Protein AF-A0A0S8AXB8-F1 (afdb_monomer_lite)

Secondary structure (DSSP, 8-state):
---HHHHHHHHTTSTTSS---HHHHHHHHHHHHH-TT--S-----STTGGGS--SS-GGGSS---

Foldseek 3Di:
DCDPVNVQVVQCPAPQRGFADPVLVVVVVVVVVPPVVDDPDDDDRTSNPVVDDPPDDPPPPPDDD

pLDDT: mean 79.06, std 18.98, range [44.88, 98.56]

Radius of gyration: 15.46 Å; chains: 1; bounding box: 48×23×30 Å

Structure (mmCIF, N/CA/C/O backbone):
data_AF-A0A0S8AXB8-F1
#
_entry.id   AF-A0A0S8AXB8-F1
#
loop_
_atom_site.group_PDB
_atom_site.id
_atom_site.type_symbol
_atom_site.label_atom_id
_atom_site.label_alt_id
_atom_site.label_comp_id
_atom_site.label_asym_id
_atom_site.label_entity_id
_atom_site.label_seq_id
_atom_site.pdbx_PDB_ins_code
_atom_site.Cartn_x
_atom_site.Cartn_y
_atom_site.Cartn_z
_atom_site.occupancy
_atom_site.B_iso_or_equiv
_atom_site.auth_seq_id
_atom_site.auth_comp_id
_atom_site.auth_asym_id
_atom_site.auth_atom_id
_atom_site.pdbx_PDB_model_num
ATOM 1 N N . GLU A 1 1 ? 22.071 11.854 -10.242 1.00 45.28 1 GLU A N 1
ATOM 2 C CA . GLU A 1 1 ? 20.698 12.394 -10.305 1.00 45.28 1 GLU A CA 1
ATOM 3 C C . GLU A 1 1 ? 19.804 11.401 -11.026 1.00 45.28 1 GLU A C 1
ATOM 5 O O . GLU A 1 1 ? 20.229 10.843 -12.033 1.00 45.28 1 GLU A O 1
ATOM 10 N N . GLN A 1 2 ? 18.623 11.106 -10.486 1.00 47.28 2 GLN A N 1
ATOM 11 C CA . GLN A 1 2 ? 17.662 10.228 -11.153 1.00 47.28 2 GLN A CA 1
ATOM 12 C C . GLN A 1 2 ? 16.892 11.093 -12.158 1.00 47.28 2 GLN A C 1
ATOM 14 O O . GLN A 1 2 ? 16.150 11.982 -11.753 1.00 47.28 2 GLN A O 1
ATOM 19 N N . SER A 1 3 ? 17.139 10.914 -13.457 1.00 69.12 3 SER A N 1
ATOM 20 C CA . SER A 1 3 ? 16.437 11.686 -14.486 1.00 69.12 3 SER A CA 1
ATOM 21 C C . SER A 1 3 ? 14.959 11.293 -14.535 1.00 69.12 3 SER A C 1
ATOM 23 O O . SER A 1 3 ? 14.614 10.135 -14.302 1.00 69.12 3 SER A O 1
ATOM 25 N N . GLU A 1 4 ? 14.085 12.233 -14.891 1.00 62.69 4 GLU A N 1
ATOM 26 C CA . GLU A 1 4 ? 12.642 11.997 -15.062 1.00 62.69 4 GLU A CA 1
ATOM 27 C C . GLU A 1 4 ? 12.356 10.853 -16.056 1.00 62.69 4 GLU A C 1
ATOM 29 O O . GLU A 1 4 ? 11.470 10.029 -15.843 1.00 62.69 4 GLU A O 1
ATOM 34 N N . ALA A 1 5 ? 13.197 10.715 -17.087 1.00 61.28 5 ALA A N 1
ATOM 35 C CA . ALA A 1 5 ? 13.157 9.593 -18.023 1.00 61.28 5 ALA A CA 1
ATOM 36 C C . ALA A 1 5 ? 13.540 8.248 -17.372 1.00 61.28 5 ALA A C 1
ATOM 38 O O . ALA A 1 5 ? 12.926 7.220 -17.659 1.00 61.28 5 ALA A O 1
ATOM 39 N N . GLY A 1 6 ? 14.536 8.241 -16.480 1.00 58.38 6 GLY A N 1
ATOM 40 C CA . GLY A 1 6 ? 14.915 7.061 -15.698 1.00 58.38 6 GLY A CA 1
ATOM 41 C C . GLY A 1 6 ? 13.836 6.657 -14.691 1.00 58.38 6 GLY A C 1
ATOM 42 O O . GLY A 1 6 ? 13.574 5.466 -14.521 1.00 58.38 6 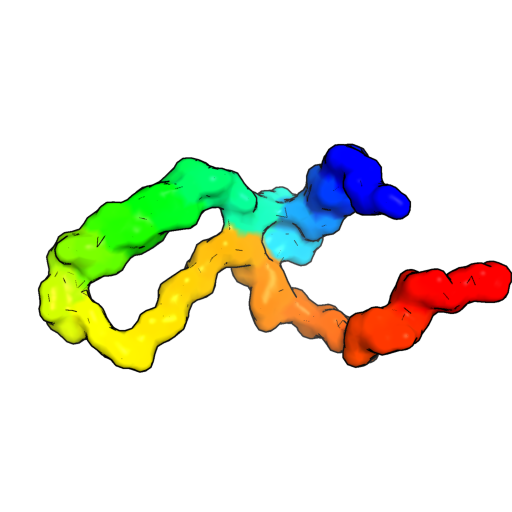GLY A O 1
ATOM 43 N N . PHE A 1 7 ? 13.161 7.641 -14.093 1.00 61.25 7 PHE A N 1
ATOM 44 C CA . PHE A 1 7 ? 11.993 7.446 -13.236 1.00 61.25 7 PHE A CA 1
ATOM 45 C C . PHE A 1 7 ? 10.847 6.810 -14.037 1.00 61.25 7 PHE A C 1
ATOM 47 O O . PHE A 1 7 ? 10.421 5.703 -13.714 1.00 61.25 7 PHE A O 1
ATOM 54 N N . ALA A 1 8 ? 10.444 7.407 -15.162 1.00 62.03 8 ALA A N 1
ATOM 55 C CA . ALA A 1 8 ? 9.385 6.879 -16.026 1.00 62.03 8 ALA A CA 1
ATOM 56 C C . ALA A 1 8 ? 9.669 5.453 -16.545 1.00 62.03 8 ALA A C 1
ATOM 58 O O . ALA A 1 8 ? 8.781 4.603 -16.544 1.00 62.03 8 ALA A O 1
ATOM 59 N N . ALA A 1 9 ? 10.913 5.148 -16.930 1.00 61.84 9 ALA A N 1
ATOM 60 C CA . ALA A 1 9 ? 11.297 3.819 -17.412 1.00 61.84 9 ALA A CA 1
ATOM 61 C C . ALA A 1 9 ? 11.314 2.741 -16.311 1.00 61.84 9 ALA A C 1
ATOM 63 O O . ALA A 1 9 ? 11.119 1.560 -16.602 1.00 61.84 9 ALA A O 1
ATOM 64 N N . ALA A 1 10 ? 11.550 3.117 -15.052 1.00 61.19 10 ALA A N 1
ATOM 65 C CA . ALA A 1 10 ? 11.432 2.201 -13.919 1.00 61.19 10 ALA A CA 1
ATOM 66 C C . ALA A 1 10 ? 9.960 1.879 -13.604 1.00 61.19 10 ALA A C 1
ATOM 68 O O . ALA A 1 10 ? 9.642 0.759 -13.206 1.00 61.19 10 ALA A O 1
ATOM 69 N N . HIS A 1 11 ? 9.058 2.832 -13.853 1.00 65.12 11 HIS A N 1
ATOM 70 C CA . HIS A 1 11 ? 7.633 2.735 -13.532 1.00 65.12 11 HIS A CA 1
ATOM 71 C C . HIS A 1 11 ? 6.858 1.774 -14.446 1.00 65.12 11 HIS A C 1
ATOM 73 O O . HIS A 1 11 ? 5.762 1.359 -14.085 1.00 65.12 11 HIS A O 1
ATOM 79 N N . THR A 1 12 ? 7.409 1.376 -15.596 1.00 66.88 12 THR A N 1
ATOM 80 C CA . THR A 1 12 ? 6.761 0.428 -16.525 1.00 66.88 12 THR A CA 1
ATOM 81 C C . THR A 1 12 ? 7.017 -1.040 -16.190 1.00 66.88 12 THR A C 1
ATOM 83 O O . THR A 1 12 ? 6.408 -1.923 -16.787 1.00 66.88 12 THR A O 1
ATOM 86 N N . ARG A 1 13 ? 7.924 -1.325 -15.247 1.00 74.62 13 ARG A N 1
ATOM 87 C CA . ARG A 1 13 ? 8.342 -2.695 -14.896 1.00 74.62 13 ARG A CA 1
ATOM 88 C C . ARG A 1 13 ? 7.530 -3.314 -13.765 1.00 74.62 13 ARG A C 1
ATOM 90 O O . ARG A 1 13 ? 7.823 -4.430 -13.344 1.00 74.62 13 ARG A O 1
ATOM 97 N N . THR A 1 14 ? 6.543 -2.590 -13.253 1.00 82.62 14 THR A N 1
ATOM 98 C CA . THR A 1 14 ? 5.615 -3.123 -12.262 1.00 82.62 14 THR A CA 1
ATOM 99 C C . THR A 1 14 ? 4.633 -4.093 -12.939 1.00 82.62 14 THR A C 1
ATOM 101 O O . THR A 1 14 ? 4.385 -3.979 -14.143 1.00 82.62 14 THR A O 1
ATOM 104 N N . PRO A 1 15 ? 4.033 -5.043 -12.205 1.00 86.44 15 PRO A N 1
ATOM 105 C CA . PRO A 1 15 ? 3.014 -5.944 -12.743 1.00 86.44 15 PRO A CA 1
ATOM 106 C C . PRO A 1 15 ? 1.827 -5.232 -13.401 1.00 86.44 15 PRO A C 1
ATOM 108 O O . PRO A 1 15 ? 1.271 -5.744 -14.368 1.00 86.44 15 PRO A O 1
ATOM 111 N N . LEU A 1 16 ? 1.447 -4.047 -12.914 1.00 89.25 16 LEU A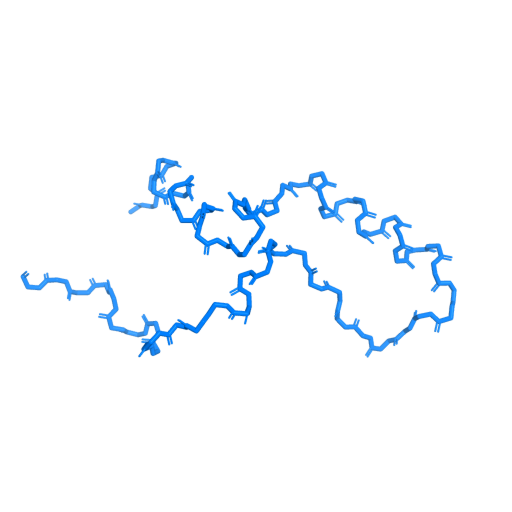 N 1
ATOM 112 C CA . LEU A 1 16 ? 0.382 -3.244 -13.521 1.00 89.25 16 LEU A CA 1
ATOM 113 C C . LEU A 1 16 ? 0.856 -2.392 -14.714 1.00 89.25 16 LEU A C 1
ATOM 115 O O . LEU A 1 16 ? 0.071 -1.616 -15.255 1.00 89.25 16 LEU A O 1
ATOM 119 N N . GLY A 1 17 ? 2.126 -2.501 -15.122 1.00 85.31 17 GLY A N 1
ATOM 120 C CA . GLY A 1 17 ? 2.715 -1.760 -16.244 1.00 85.31 17 GLY A CA 1
ATOM 121 C C . GLY A 1 17 ? 2.847 -0.252 -16.008 1.00 85.31 17 GLY A C 1
ATOM 122 O O . GLY A 1 17 ? 3.241 0.486 -16.911 1.00 85.31 17 GLY A O 1
ATOM 123 N N . ARG A 1 18 ? 2.510 0.208 -14.801 1.00 85.12 18 ARG A N 1
ATOM 124 C CA . ARG A 1 18 ? 2.641 1.581 -14.317 1.00 85.12 18 ARG A CA 1
ATOM 125 C C . ARG A 1 18 ? 2.889 1.562 -12.814 1.00 85.12 18 ARG A C 1
ATOM 127 O O . ARG A 1 18 ? 2.351 0.708 -12.104 1.00 85.12 18 ARG A O 1
ATOM 134 N N . SER A 1 19 ? 3.657 2.517 -12.313 1.00 83.44 19 SER A N 1
ATOM 135 C CA . SER A 1 19 ? 3.689 2.772 -10.874 1.00 83.44 19 SER A CA 1
ATOM 136 C C . SER A 1 19 ? 2.473 3.597 -10.455 1.00 83.44 19 SER A C 1
ATOM 138 O O . SER A 1 19 ? 1.644 4.004 -11.278 1.00 83.44 19 SER A O 1
ATOM 140 N N . SER A 1 20 ? 2.402 3.868 -9.162 1.00 89.50 20 SER A N 1
ATOM 141 C CA . SER A 1 20 ? 1.383 4.718 -8.570 1.00 89.50 20 SER A CA 1
ATOM 142 C C . SER A 1 20 ? 1.653 6.191 -8.824 1.00 89.50 20 SER A C 1
ATOM 144 O O . SER A 1 20 ? 2.782 6.671 -8.734 1.00 89.50 20 SER A O 1
ATOM 146 N N . THR A 1 21 ? 0.577 6.911 -9.091 1.00 90.56 21 THR A N 1
ATOM 147 C CA . THR A 1 21 ? 0.518 8.371 -9.110 1.00 90.56 21 THR A CA 1
ATOM 148 C C . THR A 1 21 ? 0.143 8.908 -7.723 1.00 90.56 21 THR A C 1
ATOM 150 O O . THR A 1 21 ? -0.375 8.153 -6.889 1.00 90.56 21 THR A O 1
ATOM 153 N N . PRO A 1 22 ? 0.355 10.207 -7.444 1.00 93.56 22 PRO A N 1
ATOM 154 C CA . PRO A 1 22 ? -0.188 10.843 -6.243 1.00 93.56 22 PRO A CA 1
ATOM 155 C C . PRO A 1 22 ? -1.704 10.633 -6.085 1.00 93.56 22 PRO A C 1
ATOM 157 O O . PRO A 1 22 ? -2.194 10.415 -4.976 1.00 93.56 22 PRO A O 1
ATOM 160 N N . GLU A 1 23 ? -2.446 10.631 -7.192 1.00 96.12 23 GLU A N 1
ATOM 161 C CA . GLU A 1 23 ? -3.887 10.393 -7.223 1.00 96.12 23 GLU A CA 1
ATOM 162 C C . GLU A 1 23 ? -4.248 8.969 -6.781 1.00 96.12 23 GLU A C 1
ATOM 164 O O . GLU A 1 23 ? -5.204 8.799 -6.020 1.00 96.12 23 GLU A O 1
ATOM 169 N N . ASP A 1 24 ? -3.475 7.954 -7.187 1.00 95.75 24 ASP A N 1
ATOM 170 C CA . ASP A 1 24 ? -3.682 6.566 -6.742 1.00 95.75 24 ASP A CA 1
ATOM 171 C C . ASP A 1 24 ? -3.527 6.455 -5.208 1.00 95.75 24 ASP A C 1
ATOM 173 O O . ASP A 1 24 ? -4.321 5.788 -4.537 1.00 95.75 24 ASP A O 1
ATOM 177 N N . VAL A 1 25 ? -2.556 7.170 -4.621 1.00 96.31 25 VAL A N 1
ATOM 178 C CA . VAL A 1 25 ? -2.353 7.217 -3.160 1.00 96.31 25 VAL A CA 1
ATOM 179 C C . VAL A 1 25 ? -3.526 7.905 -2.460 1.00 96.31 25 VAL A C 1
ATOM 181 O O . VAL A 1 25 ? -4.047 7.387 -1.470 1.00 96.31 25 VAL A O 1
ATOM 184 N N . ALA A 1 26 ? -3.987 9.046 -2.976 1.00 98.12 26 ALA A N 1
ATOM 185 C CA . ALA A 1 26 ? -5.124 9.765 -2.404 1.00 98.12 26 ALA A CA 1
ATOM 186 C C . ALA A 1 26 ? -6.404 8.911 -2.408 1.00 98.12 26 ALA A C 1
ATOM 188 O O . ALA A 1 26 ? -7.129 8.861 -1.410 1.00 98.12 26 ALA A O 1
ATOM 189 N N . GLN A 1 27 ? -6.664 8.185 -3.498 1.00 98.38 27 GLN A N 1
ATOM 190 C CA . GLN A 1 27 ? -7.798 7.264 -3.587 1.00 98.38 27 GLN A CA 1
ATOM 191 C C . GLN A 1 27 ? -7.695 6.124 -2.568 1.00 98.38 27 GLN A C 1
ATOM 193 O O . GLN A 1 27 ? -8.689 5.806 -1.909 1.00 98.38 27 GLN A O 1
ATOM 198 N N . ALA A 1 28 ? -6.503 5.551 -2.379 1.00 98.06 28 ALA A N 1
ATOM 199 C CA . ALA A 1 28 ? -6.270 4.514 -1.377 1.00 98.06 28 ALA A CA 1
ATOM 200 C C . ALA A 1 28 ? -6.530 5.014 0.056 1.00 98.06 28 ALA A C 1
ATOM 202 O O . ALA A 1 28 ? -7.149 4.306 0.853 1.00 98.06 28 ALA A O 1
ATOM 203 N N . VAL A 1 29 ? -6.143 6.255 0.373 1.00 98.19 29 VAL A N 1
ATOM 204 C CA . VAL A 1 29 ? -6.444 6.887 1.670 1.00 98.19 29 VAL A CA 1
ATOM 205 C C . VAL A 1 29 ? -7.951 7.062 1.864 1.00 98.19 29 VAL A C 1
ATOM 207 O O . VAL A 1 29 ? -8.476 6.710 2.920 1.00 98.19 29 VAL A O 1
ATOM 210 N N . VAL A 1 30 ? -8.673 7.555 0.852 1.00 98.56 30 VAL A N 1
ATOM 211 C CA . VAL A 1 30 ? -10.140 7.708 0.917 1.00 98.56 30 VAL A CA 1
ATOM 212 C C . VAL A 1 30 ? -10.833 6.358 1.104 1.00 98.56 30 VAL A C 1
ATOM 214 O O . VAL A 1 30 ? -11.786 6.261 1.881 1.00 98.56 30 VAL A O 1
ATOM 217 N N . PHE A 1 31 ? -10.361 5.313 0.423 1.00 98.31 31 PHE A N 1
ATOM 218 C CA . PHE A 1 31 ? -10.837 3.947 0.623 1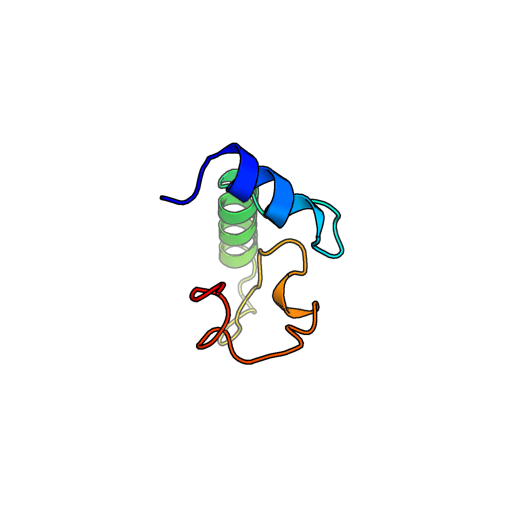.00 98.31 31 PHE A CA 1
ATOM 219 C C . PHE A 1 31 ? -10.614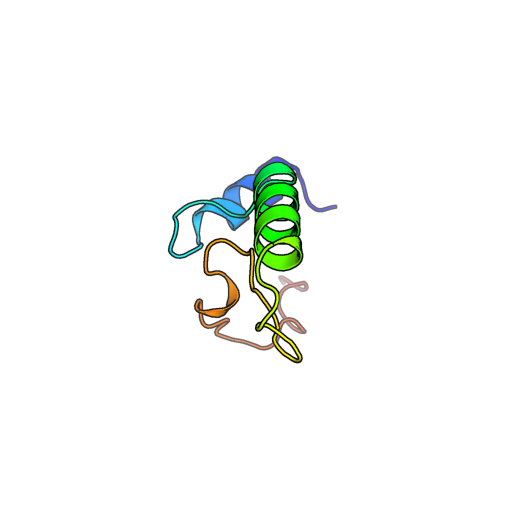 3.486 2.071 1.00 98.31 31 PHE A C 1
ATOM 221 O O . PHE A 1 31 ? -11.573 3.093 2.739 1.00 98.31 31 PHE A O 1
ATOM 228 N N . ALA A 1 32 ? -9.385 3.601 2.583 1.00 97.94 32 ALA A N 1
ATOM 229 C CA . ALA A 1 32 ? -9.032 3.180 3.938 1.00 97.94 32 ALA A CA 1
ATOM 230 C C . ALA A 1 32 ? -9.843 3.933 5.006 1.00 97.94 32 ALA A C 1
ATOM 232 O O . ALA A 1 32 ? -10.384 3.316 5.920 1.00 97.94 32 ALA A O 1
ATOM 233 N N . ALA A 1 33 ? -10.029 5.245 4.845 1.00 97.94 33 ALA A N 1
ATOM 234 C CA . ALA A 1 33 ? -10.821 6.071 5.756 1.00 97.94 33 ALA A CA 1
ATOM 235 C C . ALA A 1 33 ? -12.304 5.654 5.833 1.00 97.94 33 ALA A C 1
ATOM 237 O O . ALA A 1 33 ? -12.978 5.922 6.829 1.00 97.94 33 ALA A O 1
ATOM 238 N N . ARG A 1 34 ? -12.835 4.996 4.793 1.00 98.31 34 ARG A N 1
ATOM 239 C CA . ARG A 1 34 ? -14.218 4.487 4.756 1.00 98.31 34 ARG A CA 1
ATOM 240 C C . ARG A 1 34 ? -14.345 3.063 5.307 1.00 98.31 34 ARG A C 1
ATOM 242 O O . ARG A 1 34 ? -15.435 2.672 5.728 1.00 98.31 34 ARG A O 1
ATOM 249 N N . ALA A 1 35 ? -13.261 2.294 5.340 1.00 98.12 35 ALA A N 1
ATOM 250 C CA . ALA A 1 35 ? -13.253 0.887 5.726 1.00 98.12 35 ALA A CA 1
ATOM 251 C C . ALA A 1 35 ? -13.153 0.699 7.255 1.00 98.12 35 ALA A C 1
ATOM 253 O O . ALA A 1 35 ? -12.124 0.296 7.784 1.00 98.12 35 ALA A O 1
ATOM 254 N N . ARG A 1 36 ? -14.248 0.954 7.986 1.00 97.69 36 ARG A N 1
ATOM 255 C CA . ARG A 1 36 ? -14.269 1.018 9.469 1.00 97.69 36 ARG A CA 1
ATOM 256 C C . ARG A 1 36 ? -13.764 -0.222 10.221 1.00 97.69 36 ARG A C 1
ATOM 258 O O . ARG A 1 36 ? -13.372 -0.097 11.373 1.00 97.69 36 ARG A O 1
ATOM 265 N N . ALA A 1 37 ? -13.829 -1.403 9.612 1.00 98.12 37 ALA A N 1
ATOM 266 C CA . ALA A 1 37 ? -13.378 -2.652 10.229 1.00 98.12 37 ALA A CA 1
ATOM 267 C C . ALA A 1 37 ? -11.915 -3.005 9.896 1.00 98.12 37 ALA A C 1
ATOM 269 O O . ALA A 1 37 ? -11.390 -3.986 10.417 1.00 98.12 37 ALA A O 1
ATOM 270 N N . VAL A 1 38 ? -11.259 -2.238 9.019 1.00 97.56 38 VAL A N 1
ATOM 271 C CA . VAL A 1 38 ? -9.878 -2.484 8.595 1.00 97.56 38 VAL A CA 1
ATOM 272 C C . VAL A 1 38 ? -8.929 -1.726 9.518 1.00 97.56 38 VAL A C 1
ATOM 274 O O . VAL A 1 38 ? -9.011 -0.509 9.654 1.00 97.56 38 VAL A O 1
ATOM 277 N N . THR A 1 39 ? -8.014 -2.449 10.155 1.00 97.25 39 THR A N 1
ATOM 278 C CA . THR A 1 39 ? -6.978 -1.886 11.027 1.00 97.25 39 THR A CA 1
ATOM 279 C C . THR A 1 39 ? -5.749 -2.795 11.040 1.00 97.25 39 THR A C 1
ATOM 281 O O . THR A 1 39 ? -5.834 -3.955 10.638 1.00 97.25 39 THR A O 1
ATOM 284 N N . GLY A 1 40 ? -4.601 -2.270 11.477 1.00 97.56 40 GLY A N 1
ATOM 285 C CA . GLY A 1 40 ? -3.372 -3.049 11.672 1.00 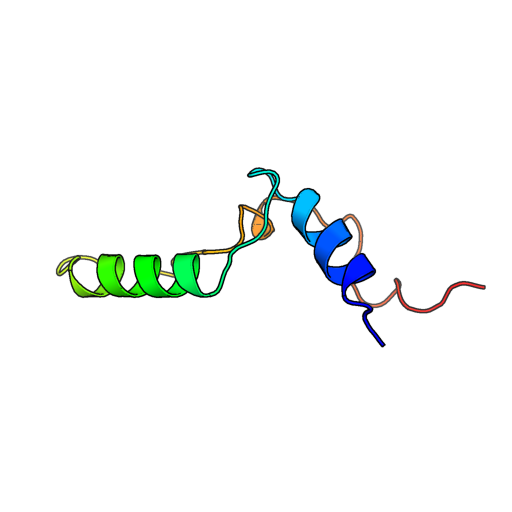97.56 40 GLY A CA 1
ATOM 286 C C . GLY A 1 40 ? -2.776 -3.649 10.395 1.00 97.56 40 GLY A C 1
ATOM 287 O O . GLY A 1 40 ? -2.045 -4.630 10.474 1.00 97.56 40 GLY A O 1
ATOM 288 N N . THR A 1 41 ? -3.098 -3.093 9.225 1.00 97.69 41 THR A N 1
ATOM 289 C CA . THR A 1 41 ? -2.645 -3.608 7.928 1.00 97.69 41 THR A CA 1
ATOM 290 C C . THR A 1 41 ? -1.932 -2.540 7.106 1.00 97.69 41 THR A C 1
ATOM 292 O O . THR A 1 41 ? -2.202 -1.345 7.243 1.00 97.69 41 THR A O 1
ATOM 295 N N . THR A 1 42 ? -1.039 -2.985 6.226 1.00 96.81 42 THR A N 1
ATOM 296 C CA . THR A 1 42 ? -0.358 -2.146 5.241 1.00 96.81 42 THR A CA 1
ATOM 297 C C . THR A 1 42 ? -1.049 -2.302 3.892 1.00 96.81 42 THR A C 1
ATOM 299 O O . THR A 1 42 ? -1.056 -3.387 3.315 1.00 96.81 42 THR A O 1
ATOM 302 N N . LEU A 1 43 ? -1.607 -1.208 3.371 1.00 96.19 43 LEU A N 1
ATOM 303 C CA . LEU A 1 43 ? -2.161 -1.156 2.020 1.00 96.19 43 LEU A CA 1
ATOM 304 C C . LEU A 1 43 ? -1.076 -0.690 1.043 1.00 96.19 43 LEU A C 1
ATOM 306 O O . LEU A 1 43 ? -0.653 0.464 1.093 1.00 96.19 43 LEU A O 1
ATOM 310 N N . LEU A 1 44 ? -0.621 -1.589 0.171 1.00 95.62 44 LEU A N 1
ATOM 311 C CA . LEU A 1 44 ? 0.398 -1.280 -0.831 1.00 95.62 44 LEU A CA 1
ATOM 312 C C . LEU A 1 44 ? -0.230 -0.595 -2.047 1.00 95.62 44 LEU A C 1
ATOM 314 O O . LEU A 1 44 ? -1.221 -1.065 -2.604 1.00 95.62 44 LEU A O 1
ATOM 318 N N . VAL A 1 45 ? 0.376 0.520 -2.451 1.00 95.56 45 VAL A N 1
ATOM 319 C CA . VAL A 1 45 ? -0.025 1.334 -3.603 1.00 95.56 45 VAL A C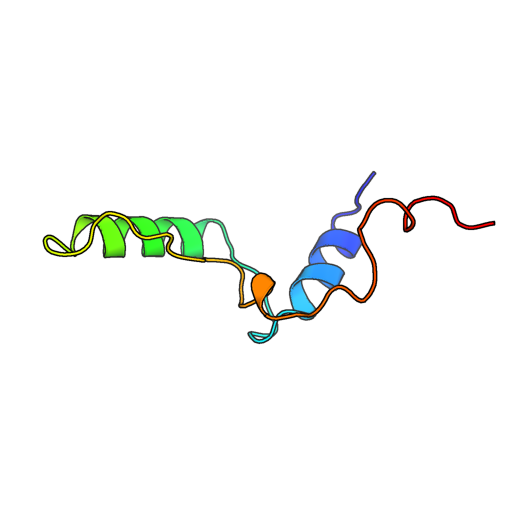A 1
ATOM 320 C C . VAL A 1 45 ? 1.229 1.560 -4.436 1.00 95.56 45 VAL A C 1
ATOM 322 O O . VAL A 1 45 ? 1.809 2.642 -4.431 1.00 95.56 45 VAL A O 1
ATOM 325 N N . ASP A 1 46 ? 1.704 0.524 -5.121 1.00 91.44 46 ASP A N 1
ATOM 326 C CA . ASP A 1 46 ? 3.015 0.515 -5.791 1.00 91.44 46 ASP A CA 1
ATOM 327 C C . ASP A 1 46 ? 2.989 -0.107 -7.198 1.00 91.44 46 ASP A C 1
ATOM 329 O O . ASP A 1 46 ? 4.015 -0.545 -7.717 1.00 91.44 46 ASP A O 1
ATOM 333 N N . GLY A 1 47 ? 1.810 -0.237 -7.809 1.00 91.00 47 GLY A N 1
ATOM 334 C CA . GLY A 1 47 ? 1.677 -0.924 -9.096 1.00 91.00 47 GLY A CA 1
ATOM 335 C C . GLY A 1 47 ? 2.018 -2.424 -9.060 1.00 91.00 47 GLY A C 1
ATOM 336 O O . GLY A 1 47 ? 2.133 -3.039 -10.119 1.00 91.00 47 GLY A O 1
ATOM 337 N N . GLY A 1 48 ? 2.206 -3.016 -7.875 1.00 91.25 48 GLY A N 1
ATOM 338 C CA . GLY A 1 48 ? 2.704 -4.378 -7.678 1.00 91.25 48 GLY A CA 1
ATOM 339 C C . GLY A 1 48 ? 4.232 -4.482 -7.624 1.00 91.25 48 GLY A C 1
ATOM 340 O O . GLY A 1 48 ? 4.760 -5.585 -7.738 1.00 91.25 48 GLY A O 1
ATOM 341 N N . GLN A 1 49 ? 4.962 -3.370 -7.491 1.00 88.88 49 GLN A N 1
ATOM 342 C CA . GLN A 1 49 ? 6.428 -3.365 -7.463 1.00 88.88 49 GLN A CA 1
ATOM 343 C C . GLN A 1 49 ? 7.013 -4.318 -6.407 1.00 88.88 49 GLN A C 1
ATOM 345 O O . GLN A 1 49 ? 7.997 -4.994 -6.693 1.00 88.88 49 GLN A O 1
ATOM 350 N N . HIS A 1 50 ? 6.401 -4.438 -5.228 1.00 88.62 50 HIS A N 1
ATOM 351 C CA . HIS A 1 50 ? 6.831 -5.359 -4.168 1.00 88.62 50 HIS A CA 1
ATOM 352 C C . HIS A 1 50 ? 6.775 -6.847 -4.558 1.00 88.62 50 HIS A C 1
ATOM 354 O O . HIS A 1 50 ? 7.390 -7.673 -3.887 1.00 88.62 50 HIS A O 1
ATOM 360 N N . LEU A 1 51 ? 6.041 -7.202 -5.618 1.00 88.94 51 LEU A N 1
ATOM 361 C CA . LEU A 1 51 ? 5.966 -8.565 -6.151 1.00 88.94 51 LEU A CA 1
ATOM 362 C C . LEU A 1 51 ? 7.071 -8.858 -7.168 1.00 88.94 51 LEU A C 1
ATOM 364 O O . LEU A 1 51 ? 7.229 -10.007 -7.577 1.00 88.94 51 LEU A O 1
ATOM 368 N N . VAL A 1 52 ? 7.816 -7.840 -7.605 1.00 84.06 52 VAL A N 1
ATOM 369 C CA . VAL A 1 52 ? 8.925 -8.002 -8.544 1.00 84.06 52 VAL A CA 1
ATOM 370 C C . VAL A 1 52 ? 10.170 -8.398 -7.750 1.00 84.06 52 VAL A C 1
ATOM 372 O O . VAL A 1 52 ? 10.662 -7.595 -6.955 1.00 84.06 52 VAL A O 1
ATOM 375 N N . PRO A 1 53 ? 10.726 -9.605 -7.954 1.00 70.50 53 PRO A N 1
ATOM 376 C CA . PRO A 1 53 ? 11.941 -10.013 -7.264 1.00 70.50 53 PRO A CA 1
ATOM 377 C C . PRO A 1 53 ? 13.106 -9.107 -7.684 1.00 70.50 53 PRO A C 1
ATOM 379 O O . PRO A 1 53 ? 13.495 -9.090 -8.854 1.00 70.50 53 PRO A O 1
ATOM 382 N N . SER A 1 54 ? 13.711 -8.368 -6.752 1.00 63.19 54 SER A N 1
ATOM 383 C CA . SER A 1 54 ? 15.007 -7.740 -7.010 1.00 63.19 54 SER A CA 1
ATOM 384 C C . SER A 1 54 ? 16.082 -8.811 -6.871 1.00 63.19 54 SER A C 1
ATOM 386 O O . SER A 1 54 ? 16.376 -9.260 -5.767 1.00 63.19 54 SER A O 1
ATOM 388 N N . GLY A 1 55 ? 16.669 -9.244 -7.987 1.00 59.91 55 GLY A N 1
ATOM 389 C CA . GLY A 1 55 ? 17.644 -10.340 -8.015 1.00 59.91 55 GLY A CA 1
ATOM 390 C C . GLY A 1 55 ? 18.911 -10.142 -7.168 1.00 59.91 55 GLY A C 1
ATOM 391 O O . GLY A 1 55 ? 19.695 -11.080 -7.077 1.00 59.91 55 GLY A O 1
ATOM 392 N N . ARG A 1 56 ? 19.132 -8.966 -6.560 1.00 54.53 56 ARG A N 1
ATOM 393 C CA . ARG A 1 56 ? 20.233 -8.653 -5.635 1.00 54.53 56 ARG A CA 1
ATOM 394 C C . ARG A 1 56 ? 19.843 -7.513 -4.695 1.00 54.53 56 ARG A C 1
ATOM 396 O O . ARG A 1 56 ? 19.162 -6.581 -5.123 1.00 54.53 56 ARG A O 1
ATOM 403 N N . ASP A 1 57 ? 20.337 -7.571 -3.459 1.00 53.03 57 ASP A N 1
ATOM 404 C CA . ASP A 1 57 ? 20.314 -6.452 -2.518 1.00 53.03 57 ASP A CA 1
ATOM 405 C C . ASP A 1 57 ? 20.879 -5.187 -3.181 1.00 53.03 57 ASP A C 1
ATOM 407 O O . ASP A 1 57 ? 21.927 -5.209 -3.832 1.00 53.03 57 ASP A O 1
ATOM 411 N N . VAL A 1 58 ? 20.168 -4.070 -3.013 1.00 51.66 58 VAL A N 1
ATOM 412 C CA . VAL A 1 58 ? 20.367 -2.787 -3.717 1.00 51.66 58 VAL A CA 1
ATOM 413 C C . VAL A 1 58 ? 21.753 -2.158 -3.466 1.00 51.66 58 VAL A C 1
ATOM 415 O O . VAL A 1 58 ? 22.133 -1.210 -4.147 1.00 51.66 58 VAL A O 1
ATOM 418 N N . MET A 1 59 ? 22.557 -2.714 -2.553 1.00 49.38 59 MET A N 1
ATOM 419 C CA . MET A 1 59 ? 23.881 -2.197 -2.189 1.00 49.38 59 MET A CA 1
ATOM 420 C C . MET A 1 59 ? 24.931 -2.253 -3.325 1.00 49.38 59 MET A C 1
ATOM 422 O O . MET A 1 59 ? 25.988 -1.653 -3.180 1.00 49.38 59 MET A O 1
ATOM 426 N N . PHE A 1 60 ? 24.670 -2.914 -4.465 1.00 48.44 60 PHE A N 1
ATOM 427 C CA . PHE A 1 60 ? 25.679 -3.118 -5.528 1.00 48.44 60 PHE A CA 1
ATOM 428 C C . PHE A 1 60 ? 25.334 -2.564 -6.922 1.00 48.44 60 PHE A C 1
ATOM 430 O O . PHE A 1 60 ? 26.043 -2.854 -7.882 1.00 48.44 60 PHE A O 1
ATOM 437 N N . LEU A 1 61 ? 24.266 -1.775 -7.088 1.00 52.34 61 LEU A N 1
ATOM 438 C CA . LEU A 1 61 ? 23.869 -1.268 -8.418 1.00 52.34 61 LEU A CA 1
ATOM 439 C C . LEU A 1 61 ? 24.397 0.138 -8.760 1.00 52.34 61 LEU A C 1
ATOM 441 O O . LEU A 1 61 ? 24.120 0.627 -9.856 1.00 52.34 61 LEU A O 1
ATOM 445 N N . THR A 1 62 ? 25.167 0.782 -7.875 1.00 50.12 62 THR A N 1
ATOM 446 C CA . THR A 1 62 ? 25.707 2.139 -8.101 1.00 50.12 62 THR A CA 1
ATOM 447 C C . THR A 1 62 ? 27.185 2.203 -8.477 1.00 50.12 62 THR A C 1
ATOM 449 O O . THR A 1 62 ? 27.682 3.301 -8.695 1.00 50.12 62 THR A O 1
ATOM 452 N N . GLU A 1 63 ? 27.877 1.075 -8.647 1.00 48.47 63 GLU A N 1
ATOM 453 C CA . GLU A 1 63 ? 29.223 1.069 -9.233 1.00 48.47 63 GLU A CA 1
ATOM 454 C C . GLU A 1 63 ? 29.245 0.203 -10.493 1.00 48.47 63 GLU A C 1
ATOM 456 O O . GLU A 1 63 ? 29.275 -1.026 -10.446 1.00 48.47 63 GLU A O 1
ATOM 461 N N . LYS A 1 64 ? 29.197 0.864 -11.653 1.00 45.22 64 LYS A N 1
ATOM 462 C CA . LYS A 1 64 ? 29.669 0.280 -12.908 1.00 45.22 64 LYS A CA 1
ATOM 463 C C . LYS A 1 64 ? 31.146 0.639 -13.054 1.00 45.22 64 LYS A C 1
ATOM 465 O O . LYS A 1 64 ? 31.470 1.825 -13.093 1.00 45.22 64 LYS A O 1
ATOM 470 N N . SER A 1 65 ? 31.985 -0.395 -13.137 1.00 44.88 65 SER A N 1
ATOM 471 C CA . SER A 1 65 ? 33.284 -0.340 -13.819 1.00 44.88 65 SER A CA 1
ATOM 472 C C . SER A 1 65 ? 33.125 0.102 -15.272 1.00 44.88 65 SER A C 1
ATOM 474 O O . SER A 1 65 ? 32.054 -0.190 -15.861 1.00 44.88 65 SER A O 1
#

Sequence (65 aa):
EQSEAGFAAAHTRTPLGRSSTPEDVAQAVVFAARARAVTGTTLLVDGGQHLVPSGRDVMFLTEKS